Protein AF-A0A2Z7AC77-F1 (afdb_monomer_lite)

Secondary structure (DSSP, 8-state):
-HHHHHHHHHTTHHHHS---TTSHHHHHHHHHHT-EEETTEEEEEETTEEEEEEHHHHHHHHT---

Sequence (66 aa):
MVQMFKALESTGIRGFLGCPSVLYEDELVAFFAQKLVKDNEIISCVQGKFVGISVDQFAGAFELPD

Foldseek 3Di:
DVVLVVLCVVLCCCVQLVDDPVCVVVQVVQLVVAWDDDPQWTWTAGPNDIGIDGVVSVCNSRVPDD

Organism: NCBI:txid472368

Radius of gyration: 11.25 Å; chains: 1; bounding box: 21×25×27 Å

pLDDT: mean 71.53, std 7.99, range [51.31, 83.5]

Structure (mmCIF, N/CA/C/O backbone):
data_AF-A0A2Z7AC77-F1
#
_entry.id   AF-A0A2Z7AC77-F1
#
loop_
_atom_site.group_PDB
_atom_site.id
_atom_site.type_symbol
_atom_site.label_atom_id
_atom_site.label_alt_id
_atom_site.label_comp_id
_atom_site.label_asym_id
_atom_site.label_entity_id
_atom_site.label_seq_id
_atom_site.pdbx_PDB_ins_code
_atom_site.Cartn_x
_atom_site.Cartn_y
_atom_site.Cartn_z
_atom_site.occupancy
_atom_site.B_iso_or_equiv
_atom_site.auth_seq_id
_atom_site.auth_comp_id
_atom_site.auth_asym_id
_atom_site.auth_atom_id
_atom_site.pdbx_PDB_model_num
ATOM 1 N N . MET A 1 1 ? -12.417 -12.170 -3.951 1.00 59.34 1 MET A N 1
ATOM 2 C CA . MET A 1 1 ? -11.521 -11.125 -3.407 1.00 59.34 1 MET A CA 1
ATOM 3 C C . MET A 1 1 ? -10.566 -11.637 -2.324 1.00 59.34 1 MET A C 1
ATOM 5 O O . MET A 1 1 ? -9.479 -11.102 -2.217 1.00 59.34 1 MET A O 1
ATOM 9 N N . VAL A 1 2 ? -10.865 -12.738 -1.618 1.00 51.31 2 VAL A N 1
ATOM 10 C CA . VAL A 1 2 ? -9.999 -13.328 -0.565 1.00 51.31 2 VAL A CA 1
ATOM 11 C C . VAL A 1 2 ? -8.561 -13.683 -1.003 1.00 51.31 2 VAL A C 1
ATOM 13 O O . VAL A 1 2 ? -7.625 -13.487 -0.239 1.00 51.31 2 VAL A O 1
ATOM 16 N N . GLN A 1 3 ? -8.355 -14.208 -2.216 1.00 61.16 3 GLN A N 1
ATOM 17 C CA . GLN A 1 3 ? -7.013 -14.566 -2.720 1.00 61.16 3 GLN A CA 1
ATOM 18 C C . GLN A 1 3 ? -6.157 -13.325 -3.007 1.00 61.16 3 GLN A C 1
ATOM 20 O O . GLN A 1 3 ? -5.032 -13.219 -2.533 1.00 61.16 3 GLN A O 1
ATOM 25 N N . MET A 1 4 ? -6.755 -12.349 -3.692 1.00 60.16 4 MET A N 1
ATOM 26 C CA . MET A 1 4 ? -6.192 -11.017 -3.915 1.00 60.16 4 MET A CA 1
ATOM 27 C C . MET A 1 4 ? -5.811 -10.348 -2.587 1.00 60.16 4 MET A C 1
ATOM 29 O O . MET A 1 4 ? -4.747 -9.760 -2.457 1.00 60.16 4 MET A O 1
ATOM 33 N N . PHE A 1 5 ? -6.657 -10.517 -1.572 1.00 61.16 5 PHE A N 1
ATOM 34 C CA . PHE A 1 5 ? -6.444 -9.996 -0.230 1.00 61.16 5 PHE A CA 1
ATOM 35 C C . PHE A 1 5 ? -5.226 -10.605 0.466 1.00 61.16 5 PHE A C 1
ATOM 37 O O . PHE A 1 5 ? -4.447 -9.881 1.067 1.00 61.16 5 PHE A O 1
ATOM 44 N N . LYS A 1 6 ? -5.029 -11.925 0.364 1.00 63.34 6 LYS A N 1
ATOM 45 C CA . LYS A 1 6 ? -3.858 -12.598 0.944 1.00 63.34 6 LYS A CA 1
ATOM 46 C C . LYS A 1 6 ? -2.553 -12.191 0.260 1.00 63.34 6 LYS A C 1
ATOM 48 O O . LYS A 1 6 ? -1.550 -12.036 0.950 1.00 63.34 6 LYS A O 1
ATOM 53 N N . ALA A 1 7 ? -2.577 -11.988 -1.059 1.00 68.38 7 ALA A N 1
ATOM 54 C CA . ALA A 1 7 ? -1.428 -11.467 -1.800 1.00 68.38 7 ALA A CA 1
ATOM 55 C C . ALA A 1 7 ? -1.078 -10.046 -1.328 1.00 68.38 7 ALA A C 1
ATOM 57 O O . ALA A 1 7 ? 0.045 -9.789 -0.911 1.00 68.38 7 ALA A O 1
ATOM 58 N N . LEU A 1 8 ? -2.079 -9.166 -1.248 1.00 67.88 8 LEU A N 1
ATOM 59 C CA . LEU A 1 8 ? -1.945 -7.810 -0.708 1.00 67.88 8 LEU A CA 1
ATOM 60 C C . LEU A 1 8 ? -1.481 -7.770 0.761 1.00 67.88 8 LEU A C 1
ATOM 62 O O . LEU A 1 8 ? -0.705 -6.906 1.166 1.00 67.88 8 LEU A O 1
ATOM 66 N N . GLU A 1 9 ? -1.944 -8.707 1.588 1.00 64.25 9 GLU A N 1
ATOM 67 C CA . GLU A 1 9 ? -1.514 -8.825 2.983 1.00 64.25 9 GLU A CA 1
ATOM 68 C C . GLU A 1 9 ? -0.035 -9.236 3.074 1.00 64.25 9 GLU A C 1
ATOM 70 O O . GLU A 1 9 ? 0.703 -8.705 3.905 1.00 64.25 9 GLU A O 1
ATOM 75 N N . SER A 1 10 ? 0.410 -10.120 2.175 1.00 67.12 10 SER A N 1
ATOM 76 C CA . SER A 1 10 ? 1.802 -10.571 2.065 1.00 67.12 10 SER A CA 1
ATOM 77 C C . SER A 1 10 ? 2.752 -9.492 1.539 1.00 67.12 10 SER A C 1
ATOM 79 O O . SER A 1 10 ? 3.957 -9.587 1.766 1.00 67.12 10 SER A O 1
ATOM 81 N N . THR A 1 11 ? 2.242 -8.475 0.843 1.00 65.81 11 THR A N 1
ATOM 82 C CA . THR A 1 11 ? 3.061 -7.423 0.214 1.00 65.81 11 THR A CA 1
ATOM 83 C C . THR A 1 11 ? 3.233 -6.196 1.101 1.00 65.81 11 THR A C 1
ATOM 85 O O . THR A 1 11 ? 3.875 -5.224 0.713 1.00 65.81 11 THR A O 1
ATOM 88 N N . GLY A 1 12 ? 2.678 -6.230 2.318 1.00 61.12 12 GLY A N 1
ATOM 89 C CA . GLY A 1 12 ? 2.777 -5.127 3.271 1.00 61.12 12 GLY A CA 1
ATOM 90 C C . GLY A 1 12 ? 1.802 -3.982 2.994 1.00 61.12 12 GLY A C 1
ATOM 91 O O . GLY A 1 12 ? 1.799 -3.001 3.740 1.00 61.12 12 GLY A O 1
ATOM 92 N N . ILE A 1 13 ? 0.898 -4.126 2.012 1.00 64.56 13 ILE A N 1
ATOM 93 C CA . ILE A 1 13 ? -0.170 -3.147 1.745 1.00 64.56 13 ILE A CA 1
ATOM 94 C C . ILE A 1 13 ? -1.083 -2.948 2.963 1.00 64.56 13 ILE A C 1
ATOM 96 O O . ILE A 1 13 ? -1.704 -1.896 3.129 1.00 64.56 13 ILE A O 1
ATOM 100 N N . ARG A 1 14 ? -1.076 -3.908 3.894 1.00 57.66 14 ARG A N 1
ATOM 101 C CA . ARG A 1 14 ? -1.758 -3.791 5.182 1.00 57.66 14 ARG A CA 1
ATOM 102 C C . ARG A 1 14 ? -1.296 -2.589 6.025 1.00 57.66 14 ARG A C 1
ATOM 104 O O . ARG A 1 14 ? -2.091 -1.982 6.736 1.00 57.66 14 ARG A 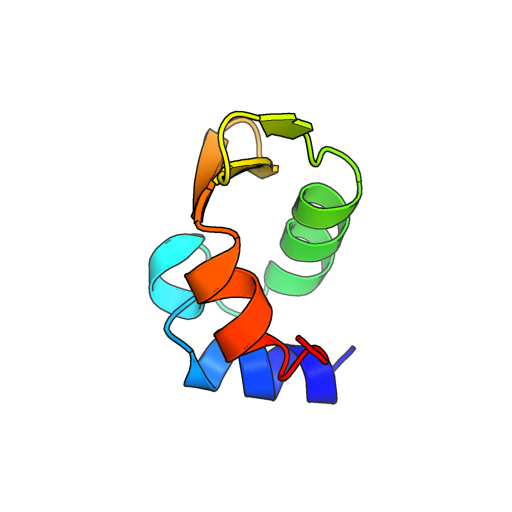O 1
ATOM 111 N N . GLY A 1 15 ? -0.013 -2.235 5.946 1.00 59.72 15 GLY A N 1
ATOM 112 C CA . GLY A 1 15 ? 0.518 -1.013 6.562 1.00 59.72 15 GLY A CA 1
ATOM 113 C C . GLY A 1 15 ? 0.274 0.235 5.713 1.00 59.72 15 GLY A C 1
ATOM 114 O O . GLY A 1 15 ? 0.195 1.337 6.244 1.00 59.72 15 GLY A O 1
ATOM 115 N N . PHE A 1 16 ? 0.118 0.051 4.403 1.00 58.56 16 PHE A N 1
ATOM 116 C CA . PHE A 1 16 ? 0.038 1.114 3.409 1.00 58.56 16 PHE A CA 1
ATOM 117 C C . PHE A 1 16 ? -1.324 1.821 3.379 1.00 58.56 16 PHE A C 1
ATOM 119 O O . PHE A 1 16 ? -1.379 3.047 3.337 1.00 58.56 16 PHE A O 1
ATOM 126 N N . LEU A 1 17 ? -2.425 1.067 3.469 1.00 63.66 17 LEU A N 1
ATOM 127 C CA . LEU A 1 17 ? -3.770 1.653 3.575 1.00 63.66 17 LEU A CA 1
ATOM 128 C C . LEU A 1 17 ? -4.049 2.218 4.977 1.00 63.66 17 LEU A C 1
ATOM 130 O O . LEU A 1 17 ? -4.936 3.048 5.153 1.00 63.66 17 LEU A O 1
ATOM 134 N N . GLY A 1 18 ? -3.289 1.786 5.991 1.00 61.81 18 GLY A N 1
ATOM 135 C CA . GLY A 1 18 ? -3.436 2.267 7.367 1.00 61.81 18 GLY A CA 1
ATOM 136 C C . GLY A 1 18 ? -4.807 1.972 7.992 1.00 61.81 18 GLY A C 1
ATOM 137 O O . GLY A 1 18 ? -5.162 2.596 8.993 1.00 61.81 18 GLY A O 1
ATOM 138 N N . CYS A 1 19 ? -5.581 1.047 7.413 1.00 61.91 19 CYS A N 1
ATOM 139 C CA . CYS A 1 19 ? -6.962 0.769 7.794 1.00 61.91 19 CYS A CA 1
ATOM 140 C C . CYS A 1 19 ? -7.106 -0.592 8.507 1.00 61.91 19 CYS A C 1
ATOM 142 O O . CYS A 1 19 ? -6.338 -1.524 8.227 1.00 61.91 19 CYS A O 1
ATOM 144 N N . PRO A 1 20 ? -8.062 -0.751 9.449 1.00 62.38 20 PRO A N 1
ATOM 145 C CA . PRO A 1 20 ? -8.333 -2.027 10.105 1.00 62.38 20 PRO A CA 1
ATOM 146 C C . PRO A 1 20 ? -8.761 -3.117 9.118 1.00 62.38 20 PRO A C 1
ATOM 148 O O . PRO A 1 20 ? -9.525 -2.862 8.192 1.00 62.38 20 PRO A O 1
ATOM 151 N N . SER A 1 21 ? -8.343 -4.365 9.376 1.00 62.19 21 SER A N 1
ATOM 152 C CA . SER A 1 21 ? -8.621 -5.551 8.532 1.00 62.19 21 SER A CA 1
ATOM 153 C C . SER A 1 21 ? -10.085 -5.756 8.116 1.00 62.19 21 SER A C 1
ATOM 155 O O . SER A 1 21 ? -10.343 -6.396 7.103 1.00 62.19 21 SER A O 1
ATOM 157 N N . VAL A 1 22 ? -11.028 -5.181 8.864 1.00 61.31 22 VAL A N 1
ATOM 158 C CA . VAL A 1 22 ? -12.471 -5.305 8.636 1.00 61.31 22 VAL A CA 1
ATOM 159 C C . VAL A 1 22 ? -13.018 -4.372 7.542 1.00 61.31 22 VAL A C 1
ATOM 161 O O . VAL A 1 22 ? -14.115 -4.614 7.059 1.00 61.31 22 VAL A O 1
ATOM 164 N N . LEU A 1 23 ? -12.283 -3.322 7.145 1.00 62.94 23 LEU A N 1
ATOM 165 C CA . LEU A 1 23 ? -12.749 -2.288 6.198 1.00 62.94 23 LEU A CA 1
ATOM 166 C C . LEU A 1 23 ? -12.108 -2.379 4.800 1.00 62.94 23 LEU A C 1
ATOM 168 O O . LEU A 1 23 ? -12.372 -1.550 3.936 1.00 62.94 23 LEU A O 1
ATOM 172 N N . TYR A 1 24 ? -11.271 -3.385 4.552 1.00 68.38 24 TYR A N 1
ATOM 173 C CA . TYR A 1 24 ? -10.469 -3.464 3.327 1.00 68.38 24 TYR A CA 1
ATOM 174 C C . TYR A 1 24 ? -11.265 -3.723 2.055 1.00 68.38 24 TYR A C 1
ATOM 176 O O . TYR A 1 24 ? -10.799 -3.316 1.001 1.00 68.38 24 TYR A O 1
ATOM 184 N N . GLU A 1 25 ? -12.388 -4.447 2.089 1.00 71.00 25 GLU A N 1
ATOM 185 C CA . GLU A 1 25 ? -13.114 -4.714 0.839 1.00 71.00 25 GLU A CA 1
ATOM 186 C C . GLU A 1 25 ? -13.652 -3.409 0.245 1.00 71.00 25 GLU A C 1
ATOM 188 O O . GLU A 1 25 ? -13.362 -3.117 -0.913 1.00 71.00 25 GLU A O 1
ATOM 193 N N . ASP A 1 26 ? -14.321 -2.576 1.045 1.00 73.75 26 ASP A N 1
ATOM 194 C CA . ASP A 1 26 ? -14.776 -1.249 0.615 1.00 73.75 26 ASP A CA 1
ATOM 195 C C . ASP A 1 26 ? -13.610 -0.312 0.272 1.00 73.75 26 ASP A C 1
ATOM 197 O O . ASP A 1 26 ? -13.666 0.415 -0.720 1.00 73.75 26 ASP A O 1
ATOM 201 N N . GLU A 1 27 ? -12.521 -0.346 1.044 1.00 74.44 27 GLU A N 1
ATOM 202 C CA . GLU A 1 27 ? -11.350 0.487 0.763 1.00 74.44 27 GLU A CA 1
ATOM 203 C C . GLU A 1 27 ? -10.588 0.078 -0.496 1.00 74.44 27 GLU A C 1
ATOM 205 O O . GLU A 1 27 ? -10.127 0.945 -1.233 1.00 74.44 27 GLU A O 1
ATOM 210 N N . LEU A 1 28 ? -10.481 -1.219 -0.785 1.00 73.69 28 LEU A N 1
ATOM 211 C CA . LEU A 1 28 ? -9.891 -1.712 -2.027 1.00 73.69 28 LEU A CA 1
ATOM 212 C C . LEU A 1 28 ? -10.805 -1.415 -3.210 1.00 73.69 28 LEU A C 1
ATOM 214 O O . LEU A 1 28 ? -10.320 -1.003 -4.262 1.00 73.69 28 LEU A O 1
ATOM 218 N N . VAL A 1 29 ? -12.121 -1.571 -3.050 1.00 75.50 29 VAL A N 1
ATOM 219 C CA . VAL A 1 29 ? -13.086 -1.166 -4.080 1.00 75.50 29 VAL A CA 1
ATOM 220 C C . VAL A 1 29 ? -12.924 0.322 -4.389 1.00 75.50 29 VAL A C 1
ATOM 222 O O . VA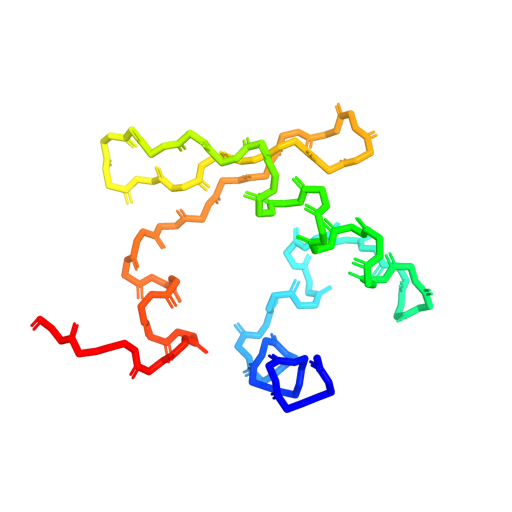L A 1 29 ? -12.809 0.681 -5.560 1.00 75.50 29 VAL A O 1
ATOM 225 N N . ALA A 1 30 ? -12.813 1.178 -3.369 1.00 77.06 30 ALA A N 1
ATOM 226 C CA . ALA A 1 30 ? -12.515 2.598 -3.549 1.00 77.06 30 ALA A CA 1
ATOM 227 C C . ALA A 1 30 ? -11.141 2.826 -4.210 1.00 77.06 30 ALA A C 1
ATOM 229 O O . ALA A 1 30 ? -11.043 3.596 -5.171 1.00 77.06 30 ALA A O 1
ATOM 230 N N .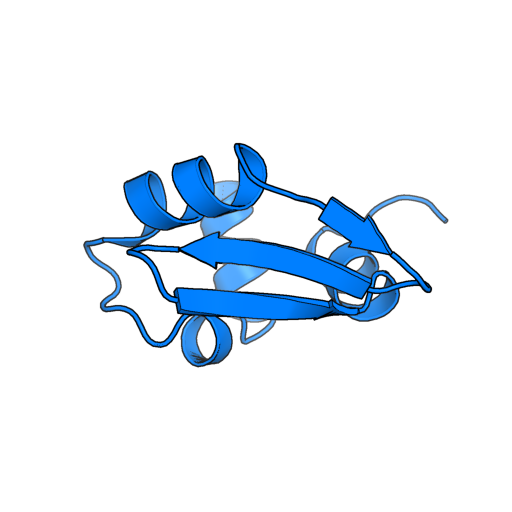 PHE A 1 31 ? -10.109 2.092 -3.773 1.00 77.12 31 PHE A N 1
ATOM 231 C CA . PHE A 1 31 ? -8.755 2.153 -4.325 1.00 77.12 31 PHE A CA 1
ATOM 232 C C . PHE A 1 31 ? -8.744 1.877 -5.838 1.00 77.12 31 PHE A C 1
ATOM 234 O O . PHE A 1 31 ? -8.137 2.617 -6.615 1.00 77.12 31 PHE A O 1
ATOM 241 N N . PHE A 1 32 ? -9.452 0.839 -6.283 1.00 74.25 32 PHE A N 1
ATOM 242 C CA . PHE A 1 32 ? -9.538 0.487 -7.701 1.00 74.25 32 PHE A CA 1
ATOM 243 C C . PHE A 1 32 ? -10.505 1.367 -8.496 1.00 74.25 32 PHE A C 1
ATOM 245 O O . PHE A 1 32 ? -10.299 1.540 -9.699 1.00 74.25 32 PHE A O 1
ATOM 252 N N . ALA A 1 33 ? -11.526 1.938 -7.851 1.00 77.50 33 ALA A N 1
ATOM 253 C CA . ALA A 1 33 ? -12.506 2.808 -8.494 1.00 77.50 33 ALA A CA 1
ATOM 254 C C . ALA A 1 33 ? -11.948 4.199 -8.835 1.00 77.50 33 ALA A C 1
ATOM 256 O O . ALA A 1 33 ? -12.349 4.779 -9.843 1.00 77.50 33 ALA A O 1
ATOM 257 N N . GLN A 1 34 ? -11.028 4.734 -8.023 1.00 67.94 34 GLN A N 1
ATOM 258 C CA . GLN A 1 34 ? -10.477 6.090 -8.184 1.00 67.94 34 GLN A CA 1
ATOM 259 C C . GLN A 1 34 ? -8.970 6.114 -8.473 1.00 67.94 34 GLN A C 1
ATOM 261 O O . GLN A 1 34 ? -8.270 7.037 -8.058 1.00 67.94 34 GLN A O 1
ATOM 266 N N . LYS A 1 35 ? -8.458 5.113 -9.201 1.00 69.75 35 LYS A N 1
ATOM 267 C CA . LYS A 1 35 ? -7.037 5.060 -9.559 1.00 69.75 35 LYS A CA 1
ATOM 268 C C . LYS A 1 35 ? -6.685 6.074 -10.653 1.00 69.75 35 LYS A C 1
ATOM 270 O O . LYS A 1 35 ? -7.239 6.050 -11.753 1.00 69.75 35 LYS A O 1
ATOM 275 N N . LEU A 1 36 ? -5.710 6.923 -10.364 1.00 77.06 36 LEU A N 1
ATOM 276 C CA . LEU A 1 36 ? -5.005 7.757 -11.325 1.00 77.06 36 LEU A CA 1
ATOM 277 C C . LEU A 1 36 ? -3.587 7.206 -11.459 1.00 77.06 36 LEU A C 1
ATOM 279 O O . LEU A 1 36 ? -2.860 7.133 -10.473 1.00 77.06 36 LEU A O 1
ATOM 283 N N . VAL A 1 37 ? -3.192 6.824 -12.672 1.00 78.00 37 VAL A N 1
ATOM 284 C CA . VAL A 1 37 ? -1.804 6.440 -12.952 1.00 78.00 37 VAL A CA 1
ATOM 285 C C . VAL A 1 37 ? -1.080 7.664 -13.492 1.00 78.00 37 VAL A C 1
ATOM 287 O O . VAL A 1 37 ? -1.487 8.219 -14.516 1.00 78.00 37 VAL A O 1
ATOM 290 N N . LYS A 1 38 ? -0.031 8.103 -12.802 1.00 79.94 38 LYS A N 1
ATOM 291 C CA . LYS A 1 38 ? 0.782 9.254 -13.194 1.00 79.94 38 LYS A CA 1
ATOM 292 C C . LYS A 1 38 ? 2.241 8.996 -12.825 1.00 79.94 38 LYS A C 1
ATOM 294 O O . LYS A 1 38 ? 2.509 8.570 -11.715 1.00 79.94 38 LYS A O 1
ATOM 299 N N . ASP A 1 39 ? 3.164 9.247 -13.756 1.00 81.00 39 ASP A N 1
ATOM 300 C CA . ASP A 1 39 ? 4.618 9.180 -13.517 1.00 81.00 39 ASP A CA 1
ATOM 301 C C . ASP A 1 39 ? 5.090 7.881 -12.815 1.00 81.00 39 ASP A C 1
ATOM 303 O O . ASP A 1 39 ? 5.911 7.911 -11.905 1.00 81.00 39 ASP A O 1
ATOM 307 N N . A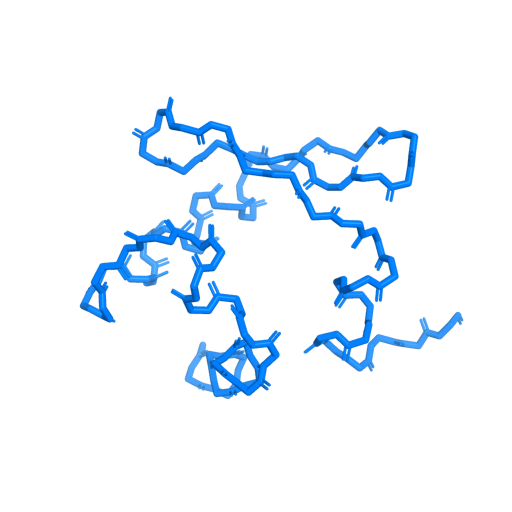SN A 1 40 ? 4.571 6.724 -13.248 1.00 82.06 40 ASN A N 1
ATOM 308 C CA . ASN A 1 40 ? 4.858 5.396 -12.675 1.00 82.06 40 ASN A CA 1
ATOM 309 C C . ASN A 1 40 ? 4.361 5.183 -11.228 1.00 82.06 40 ASN A C 1
ATOM 311 O O . ASN A 1 40 ? 4.799 4.264 -10.533 1.00 82.06 40 ASN A O 1
ATOM 315 N N . GLU A 1 41 ? 3.404 5.999 -10.795 1.00 83.50 41 GLU A N 1
ATOM 316 C CA . GLU A 1 41 ? 2.716 5.894 -9.514 1.00 83.50 41 GLU A CA 1
ATOM 317 C C . GLU A 1 41 ? 1.204 5.728 -9.731 1.00 83.50 41 GLU A C 1
ATOM 319 O O . GLU A 1 41 ? 0.588 6.351 -10.600 1.00 83.50 41 GLU A O 1
ATOM 324 N N . ILE A 1 42 ? 0.599 4.850 -8.941 1.00 82.50 42 ILE A N 1
ATOM 325 C CA . ILE A 1 42 ? -0.835 4.619 -8.848 1.00 82.50 42 ILE A CA 1
ATOM 326 C C . ILE A 1 42 ? -1.316 5.367 -7.614 1.00 82.50 42 ILE A C 1
ATOM 328 O O . ILE A 1 42 ? -1.087 4.944 -6.481 1.00 82.50 42 ILE A O 1
ATOM 332 N N . ILE A 1 43 ? -1.995 6.480 -7.846 1.00 82.38 43 ILE A N 1
ATOM 333 C CA . ILE A 1 43 ? -2.584 7.306 -6.802 1.00 82.38 43 ILE A CA 1
ATOM 334 C C . ILE A 1 43 ? -4.059 6.954 -6.716 1.00 82.38 43 ILE A C 1
ATOM 336 O O . ILE A 1 43 ? -4.760 6.946 -7.727 1.00 82.38 43 ILE A O 1
ATOM 340 N N . SER A 1 44 ? -4.548 6.693 -5.513 1.00 81.25 44 SER A N 1
ATOM 341 C CA . SER A 1 44 ? -5.970 6.489 -5.286 1.00 81.25 44 SER A CA 1
ATOM 342 C C . SER A 1 44 ? -6.463 7.185 -4.029 1.00 81.25 44 SER A C 1
ATOM 344 O O . SER A 1 44 ? -5.684 7.500 -3.131 1.00 81.25 44 SER A O 1
ATOM 346 N N . CYS A 1 45 ? -7.765 7.450 -3.978 1.00 79.94 45 CYS A N 1
ATOM 347 C CA . CYS A 1 45 ? -8.427 8.054 -2.835 1.00 79.94 45 CYS A CA 1
ATOM 348 C C . CYS A 1 45 ? -9.195 6.982 -2.057 1.00 79.94 45 CYS A C 1
ATOM 350 O O . CYS A 1 45 ? -10.141 6.380 -2.564 1.00 79.94 45 CYS A O 1
ATOM 352 N N . VAL A 1 46 ? -8.797 6.765 -0.810 1.00 75.06 46 VAL A N 1
ATOM 353 C CA . VAL A 1 46 ? -9.389 5.787 0.098 1.00 75.06 46 VAL A CA 1
ATOM 354 C C . VAL A 1 46 ? -9.880 6.537 1.333 1.00 75.06 46 VAL A C 1
ATOM 356 O O . VAL A 1 46 ? -9.103 7.201 2.015 1.00 75.06 46 VAL A O 1
ATOM 359 N N . GLN A 1 47 ? -11.195 6.521 1.578 1.00 74.38 47 GLN A N 1
ATOM 360 C CA . GLN A 1 47 ? -11.846 7.300 2.648 1.00 74.38 47 GLN A CA 1
ATOM 361 C C . GLN A 1 47 ? -11.459 8.799 2.677 1.00 74.38 47 GLN A C 1
ATOM 363 O O . GLN A 1 47 ? -11.345 9.409 3.739 1.00 74.38 47 GLN A O 1
ATOM 368 N N . GLY A 1 48 ? -11.229 9.417 1.513 1.00 75.19 48 GLY A N 1
ATOM 369 C CA . GLY A 1 48 ? -10.816 10.825 1.431 1.00 75.19 48 GLY A CA 1
ATOM 370 C C . GLY A 1 48 ? -9.321 11.070 1.672 1.00 75.19 48 GLY A C 1
ATOM 371 O O . GLY A 1 48 ? -8.889 12.223 1.665 1.00 75.19 48 GLY A O 1
ATOM 372 N N . LYS A 1 49 ? -8.522 10.015 1.873 1.00 75.94 49 LYS A N 1
ATOM 373 C CA . LYS A 1 49 ? -7.058 10.081 1.928 1.00 75.94 49 LYS A CA 1
ATOM 374 C C . LYS A 1 49 ? -6.457 9.617 0.611 1.00 75.94 49 LYS A C 1
ATOM 376 O O . LYS A 1 49 ? -6.852 8.589 0.073 1.00 75.94 49 LYS A O 1
ATOM 381 N N . PHE A 1 50 ? -5.468 10.356 0.123 1.00 77.44 50 PHE A N 1
ATOM 382 C CA . PHE A 1 50 ? -4.697 9.944 -1.042 1.00 77.44 50 PHE A CA 1
ATOM 383 C C . PHE A 1 50 ? -3.608 8.959 -0.636 1.00 77.44 50 PHE A C 1
ATOM 385 O O . PHE A 1 50 ? -2.860 9.208 0.310 1.00 77.44 50 PHE A O 1
ATOM 392 N N . VAL A 1 51 ? -3.527 7.857 -1.370 1.00 75.75 51 VAL A N 1
ATOM 393 C CA . VAL A 1 51 ? -2.554 6.788 -1.172 1.00 75.75 51 VAL A CA 1
ATOM 394 C C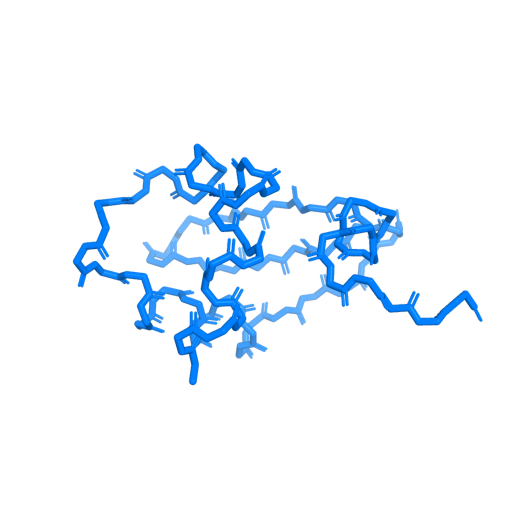 . VAL A 1 51 ? -1.865 6.526 -2.514 1.00 75.75 51 VAL A C 1
ATOM 396 O O . VAL A 1 51 ? -2.551 6.308 -3.512 1.00 75.75 51 VAL A O 1
ATOM 399 N N . GLY A 1 52 ? -0.531 6.613 -2.556 1.00 80.62 52 GLY A N 1
ATOM 400 C CA . GLY A 1 52 ? 0.285 6.522 -3.778 1.00 80.62 52 GLY A CA 1
ATOM 401 C C . GLY A 1 52 ? 1.251 5.338 -3.748 1.00 80.62 52 GLY A C 1
ATOM 402 O O . GLY A 1 52 ? 2.080 5.248 -2.844 1.00 80.62 52 GLY A O 1
ATOM 403 N N . ILE A 1 53 ? 1.087 4.392 -4.675 1.00 78.00 53 ILE A N 1
ATOM 404 C CA . ILE A 1 53 ? 1.885 3.159 -4.782 1.00 78.00 53 ILE A CA 1
ATOM 405 C C . ILE A 1 53 ? 2.690 3.199 -6.075 1.00 78.00 53 ILE A C 1
ATOM 407 O O . ILE A 1 53 ? 2.148 3.579 -7.110 1.00 78.00 53 ILE A O 1
ATOM 411 N N . SER A 1 54 ? 3.953 2.775 -6.073 1.00 83.31 54 SER A N 1
ATOM 412 C CA . SER A 1 54 ? 4.677 2.661 -7.344 1.00 83.31 54 SER A CA 1
ATOM 413 C C . SER A 1 54 ? 4.125 1.506 -8.183 1.00 83.31 54 SER A C 1
ATOM 415 O O . SER A 1 54 ? 3.701 0.476 -7.651 1.00 83.31 54 SER A O 1
ATOM 417 N N . VAL A 1 55 ? 4.138 1.656 -9.507 1.00 80.88 55 VAL A N 1
ATOM 418 C CA . VAL A 1 55 ? 3.695 0.597 -10.428 1.00 80.88 55 VAL A CA 1
ATOM 419 C C . VAL A 1 55 ? 4.507 -0.681 -10.217 1.00 80.88 55 VAL A C 1
ATOM 421 O O . VAL A 1 55 ? 3.912 -1.749 -10.211 1.00 80.88 55 VAL A O 1
ATOM 424 N N . ASP A 1 56 ? 5.810 -0.592 -9.939 1.00 82.00 56 ASP A N 1
ATOM 425 C CA . ASP A 1 56 ? 6.653 -1.750 -9.607 1.00 82.00 56 ASP A CA 1
ATOM 426 C C . ASP A 1 56 ? 6.208 -2.470 -8.327 1.00 82.00 56 ASP A C 1
ATOM 428 O O . ASP A 1 56 ? 6.124 -3.698 -8.294 1.00 82.00 56 ASP A O 1
ATOM 432 N N . GLN A 1 57 ? 5.877 -1.724 -7.266 1.00 77.19 57 GLN A N 1
ATOM 433 C CA . GLN A 1 57 ? 5.348 -2.321 -6.035 1.00 77.19 57 GLN A CA 1
ATOM 434 C C . GLN A 1 57 ? 3.993 -2.976 -6.275 1.00 77.19 57 GLN A C 1
ATOM 436 O O . GLN A 1 57 ? 3.725 -4.046 -5.735 1.00 77.19 57 GLN A O 1
ATOM 441 N N . PHE A 1 58 ? 3.147 -2.353 -7.094 1.00 77.81 58 PHE A N 1
ATOM 442 C CA . PHE A 1 58 ? 1.870 -2.926 -7.488 1.00 77.81 58 PHE A CA 1
ATOM 443 C C . PHE A 1 58 ? 2.065 -4.196 -8.326 1.00 77.81 58 PHE A C 1
ATOM 445 O O . PHE A 1 58 ? 1.511 -5.236 -7.991 1.00 77.81 58 PHE A O 1
ATOM 452 N N . ALA A 1 59 ? 2.886 -4.155 -9.372 1.00 80.44 59 ALA A N 1
ATOM 453 C CA . ALA A 1 59 ? 3.153 -5.292 -10.246 1.00 80.44 59 ALA A CA 1
ATOM 454 C C . ALA A 1 59 ? 3.745 -6.473 -9.471 1.00 80.44 59 ALA A C 1
ATOM 456 O O . ALA A 1 59 ? 3.229 -7.584 -9.581 1.00 80.44 59 ALA A O 1
ATOM 457 N N . GLY A 1 60 ? 4.729 -6.222 -8.601 1.00 77.31 60 GLY A N 1
ATOM 458 C CA . GLY A 1 60 ? 5.287 -7.241 -7.712 1.00 77.31 60 GLY A CA 1
ATOM 459 C C . GLY A 1 60 ? 4.277 -7.768 -6.690 1.00 77.31 60 GLY A C 1
ATOM 460 O O . GLY A 1 60 ? 4.295 -8.951 -6.365 1.00 77.31 60 GLY A O 1
ATOM 461 N N . ALA A 1 61 ? 3.356 -6.924 -6.212 1.00 72.69 61 ALA A N 1
ATOM 462 C CA . ALA A 1 61 ? 2.320 -7.342 -5.272 1.00 72.69 61 ALA A CA 1
ATOM 463 C C . ALA A 1 61 ? 1.216 -8.203 -5.892 1.00 72.69 61 ALA A C 1
ATOM 465 O O . ALA A 1 61 ? 0.585 -8.998 -5.192 1.00 72.69 61 ALA A O 1
ATOM 466 N N . PHE A 1 62 ? 0.966 -8.015 -7.183 1.00 71.44 62 PHE A N 1
ATOM 467 C CA . PHE A 1 62 ? -0.071 -8.712 -7.936 1.00 71.44 62 PHE A CA 1
ATOM 468 C C . PHE A 1 62 ? 0.483 -9.782 -8.879 1.00 71.44 62 PHE A C 1
ATOM 470 O O . PHE A 1 62 ? -0.305 -10.374 -9.616 1.00 71.44 62 PHE A O 1
ATOM 477 N N . GLU A 1 63 ? 1.800 -10.019 -8.851 1.00 75.31 63 GLU A N 1
ATOM 478 C CA . GLU A 1 63 ? 2.511 -10.933 -9.755 1.00 75.31 63 GLU A CA 1
ATOM 479 C C . GLU A 1 63 ? 2.082 -10.716 -11.217 1.00 75.31 63 GLU A C 1
ATOM 481 O O . GLU A 1 63 ? 1.802 -11.660 -11.961 1.00 75.31 63 GLU A O 1
ATOM 486 N N . LEU A 1 64 ? 1.945 -9.444 -11.610 1.00 75.31 64 LEU A N 1
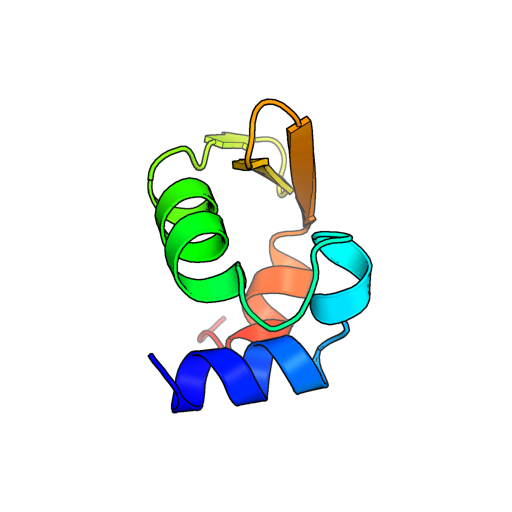ATOM 487 C CA . LEU A 1 64 ? 1.513 -9.094 -12.958 1.00 75.31 64 LEU A CA 1
ATOM 488 C C . LEU A 1 64 ? 2.617 -9.452 -13.957 1.00 75.31 64 LEU A C 1
ATOM 490 O O . LEU A 1 64 ? 3.793 -9.302 -13.630 1.00 75.31 64 LEU A O 1
ATOM 494 N N . PRO A 1 65 ? 2.255 -9.914 -15.165 1.00 72.50 65 PRO A N 1
ATOM 495 C CA . PRO A 1 65 ? 3.238 -10.095 -16.220 1.00 72.50 65 PRO A CA 1
ATOM 496 C C . PRO A 1 65 ? 3.893 -8.750 -16.559 1.00 72.50 65 PRO A C 1
ATOM 498 O O . PRO A 1 65 ? 3.189 -7.740 -16.653 1.00 72.50 65 PRO A O 1
ATOM 501 N N . ASP A 1 66 ? 5.218 -8.782 -16.725 1.00 66.38 66 ASP A N 1
ATOM 502 C CA . ASP A 1 66 ? 6.037 -7.659 -17.202 1.00 66.38 66 ASP A CA 1
ATOM 503 C C . ASP A 1 66 ? 5.611 -7.167 -18.599 1.00 66.38 66 ASP A C 1
ATOM 505 O O . ASP A 1 66 ? 5.247 -8.012 -19.458 1.00 66.38 66 ASP A O 1
#